Protein AF-A0A2V8RVA4-F1 (afdb_monomer_lite)

Structure (mmCIF, N/CA/C/O backbone):
data_AF-A0A2V8RVA4-F1
#
_entry.id   AF-A0A2V8RVA4-F1
#
loop_
_atom_site.group_PDB
_atom_site.id
_atom_site.type_symbol
_atom_site.label_atom_id
_atom_site.label_alt_id
_atom_site.label_comp_id
_atom_site.label_asym_id
_atom_site.label_entity_id
_atom_site.label_seq_id
_atom_site.pdbx_PDB_ins_code
_atom_site.Cartn_x
_atom_site.Cartn_y
_atom_site.Cartn_z
_atom_site.occupancy
_atom_site.B_iso_or_equiv
_atom_site.auth_seq_id
_atom_site.auth_comp_id
_atom_site.auth_asym_id
_atom_site.auth_atom_id
_atom_site.pdbx_PDB_model_num
ATOM 1 N N . MET A 1 1 ? 21.665 -0.218 0.042 1.00 41.22 1 MET A N 1
ATOM 2 C CA . MET A 1 1 ? 20.636 0.759 0.454 1.00 41.22 1 MET A CA 1
ATOM 3 C C . MET A 1 1 ? 19.620 0.810 -0.677 1.00 41.22 1 MET A C 1
ATOM 5 O O . MET A 1 1 ? 19.957 1.318 -1.734 1.00 41.22 1 MET A O 1
ATOM 9 N N . TYR A 1 2 ? 18.463 0.159 -0.534 1.00 38.94 2 TYR A N 1
ATOM 10 C CA . TYR A 1 2 ? 17.439 0.144 -1.585 1.00 38.94 2 TYR A CA 1
ATOM 11 C C . TYR A 1 2 ? 16.601 1.417 -1.450 1.00 38.94 2 TYR A C 1
ATOM 13 O O . TYR A 1 2 ? 15.851 1.553 -0.486 1.00 38.94 2 TYR A O 1
ATOM 21 N N . SER A 1 3 ? 16.775 2.371 -2.367 1.00 43.59 3 SER A N 1
ATOM 22 C CA . SER A 1 3 ? 15.861 3.508 -2.483 1.00 43.59 3 SER A CA 1
ATOM 23 C C . SER A 1 3 ? 14.631 3.013 -3.222 1.00 43.59 3 SER A C 1
ATOM 25 O O . SER A 1 3 ? 14.650 2.844 -4.437 1.00 43.59 3 SER A O 1
ATOM 27 N N . LEU A 1 4 ? 13.589 2.684 -2.473 1.00 55.47 4 LEU A N 1
ATOM 28 C CA . LEU A 1 4 ? 12.298 2.399 -3.063 1.00 55.47 4 LEU A CA 1
ATOM 29 C C . LEU A 1 4 ? 11.606 3.725 -3.379 1.00 55.47 4 LEU A C 1
ATOM 31 O O . LEU A 1 4 ? 11.164 4.435 -2.476 1.00 55.47 4 LEU A O 1
ATOM 35 N N . GLU A 1 5 ? 11.545 4.066 -4.662 1.00 61.44 5 GLU A N 1
ATOM 36 C CA . GLU A 1 5 ? 10.815 5.241 -5.124 1.00 61.44 5 GLU A CA 1
ATOM 37 C C . GLU A 1 5 ? 9.318 4.923 -5.191 1.00 61.44 5 GLU A C 1
ATOM 39 O O . GLU A 1 5 ? 8.859 4.114 -5.998 1.00 61.44 5 GLU A O 1
ATOM 44 N N . PHE A 1 6 ? 8.544 5.562 -4.313 1.00 66.00 6 PHE A N 1
ATOM 45 C CA . PHE A 1 6 ? 7.086 5.528 -4.352 1.00 66.00 6 PHE A CA 1
ATOM 46 C C . PHE A 1 6 ? 6.564 6.918 -4.627 1.00 66.00 6 PHE A C 1
ATOM 48 O O . PHE A 1 6 ? 6.934 7.881 -3.952 1.00 66.00 6 PHE A O 1
ATOM 55 N N . LYS A 1 7 ? 5.634 7.013 -5.571 1.00 69.06 7 LYS A N 1
ATOM 56 C CA . LYS A 1 7 ? 4.907 8.249 -5.812 1.00 69.06 7 LYS A CA 1
ATOM 57 C C . LYS A 1 7 ? 3.489 8.070 -5.297 1.00 69.06 7 LYS A C 1
ATOM 59 O O . LYS A 1 7 ? 2.701 7.321 -5.874 1.00 69.06 7 LYS A O 1
ATOM 64 N N . THR A 1 8 ? 3.150 8.756 -4.206 1.00 70.31 8 THR A N 1
ATOM 65 C CA . THR A 1 8 ? 1.746 8.908 -3.812 1.00 70.31 8 THR A CA 1
ATOM 66 C C . THR A 1 8 ? 1.049 9.702 -4.906 1.00 70.31 8 THR A C 1
ATOM 68 O O . THR A 1 8 ? 1.441 10.828 -5.208 1.00 70.31 8 THR A O 1
ATOM 71 N N . VAL A 1 9 ? 0.049 9.091 -5.533 1.00 71.81 9 VAL A N 1
ATOM 72 C CA . VAL A 1 9 ? -0.693 9.707 -6.639 1.00 71.81 9 VAL A CA 1
ATOM 73 C C . VAL A 1 9 ? -1.961 10.367 -6.119 1.00 71.81 9 VAL A C 1
ATOM 75 O O . VAL A 1 9 ? -2.376 11.406 -6.626 1.00 71.81 9 VAL A O 1
ATOM 78 N N . THR A 1 10 ? -2.585 9.786 -5.094 1.00 82.56 10 THR A N 1
ATOM 79 C CA . THR A 1 10 ? -3.819 10.317 -4.511 1.00 82.56 10 THR A CA 1
ATOM 80 C C . THR A 1 10 ? -3.880 9.964 -3.030 1.00 82.56 10 THR A C 1
ATOM 82 O O . THR A 1 10 ? -3.706 8.805 -2.667 1.00 82.56 10 THR A O 1
ATOM 85 N N . ASP A 1 11 ? -4.135 10.949 -2.174 1.00 83.38 11 ASP A N 1
ATOM 86 C CA . ASP A 1 11 ? -4.384 10.763 -0.741 1.00 83.38 11 ASP A CA 1
ATOM 87 C C . ASP A 1 11 ? -5.725 11.411 -0.411 1.00 83.38 11 ASP A C 1
ATOM 89 O O . ASP A 1 11 ? -5.918 12.612 -0.600 1.00 83.38 11 ASP A O 1
ATOM 93 N N . THR A 1 12 ? -6.676 10.594 0.021 1.00 82.31 12 THR A N 1
ATOM 94 C CA . THR A 1 12 ? -8.000 11.045 0.435 1.00 82.31 12 THR A CA 1
ATOM 95 C C . THR A 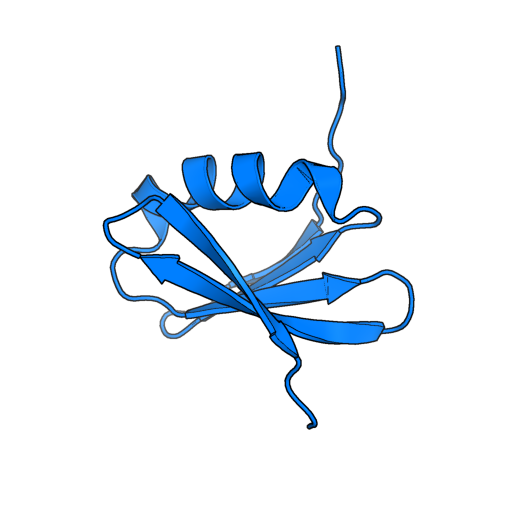1 12 ? -8.304 10.543 1.840 1.00 82.31 12 THR A C 1
ATOM 97 O O . THR A 1 12 ? -7.626 9.672 2.400 1.00 82.31 12 THR A O 1
ATOM 100 N N . LYS A 1 13 ? -9.391 11.064 2.412 1.00 82.12 13 LYS A N 1
ATOM 101 C CA . LYS A 1 13 ? -9.922 10.573 3.687 1.00 82.12 13 LYS A CA 1
ATOM 102 C C . LYS A 1 13 ? -10.336 9.093 3.628 1.00 82.12 13 LYS A C 1
ATOM 104 O O . LYS A 1 13 ? -10.320 8.432 4.658 1.00 82.12 13 LYS A O 1
ATOM 109 N N . ASP A 1 14 ? -10.680 8.579 2.444 1.00 81.00 14 ASP A N 1
ATOM 110 C CA . ASP A 1 14 ? -11.252 7.240 2.260 1.00 81.00 14 ASP A CA 1
ATOM 111 C C . ASP A 1 14 ? -10.214 6.209 1.780 1.00 81.00 14 ASP A C 1
ATOM 113 O O . ASP A 1 14 ? -10.296 5.021 2.115 1.00 81.00 14 ASP A O 1
ATOM 117 N N . PHE A 1 15 ? -9.240 6.645 0.977 1.00 81.19 15 PHE A N 1
ATOM 118 C CA . PHE A 1 15 ? -8.205 5.783 0.414 1.00 81.19 15 PHE A CA 1
ATOM 119 C C . PHE A 1 15 ? -6.912 6.523 0.059 1.00 81.19 15 PHE A C 1
ATOM 121 O O . PHE A 1 15 ? -6.918 7.727 -0.201 1.00 81.19 15 PHE A O 1
ATOM 128 N N . ILE A 1 16 ? -5.819 5.765 -0.032 1.00 82.88 16 ILE A N 1
ATOM 129 C CA . ILE A 1 16 ? -4.542 6.216 -0.595 1.00 82.88 16 ILE A CA 1
ATOM 130 C C . ILE A 1 16 ? -4.226 5.374 -1.830 1.00 82.88 16 ILE A C 1
ATOM 132 O O . ILE A 1 16 ? -4.315 4.148 -1.787 1.00 82.88 16 ILE A O 1
ATOM 136 N N . LEU A 1 17 ? -3.847 6.034 -2.921 1.00 85.06 17 LEU A N 1
ATOM 137 C CA . LEU A 1 17 ? -3.387 5.429 -4.164 1.00 85.06 17 LEU A CA 1
ATOM 138 C C . LEU A 1 17 ? -1.896 5.686 -4.352 1.00 85.06 17 LEU A C 1
ATOM 140 O O . LEU A 1 17 ? -1.433 6.833 -4.358 1.00 85.06 17 LEU A O 1
ATOM 144 N N . ILE A 1 18 ? -1.157 4.606 -4.564 1.00 83.75 18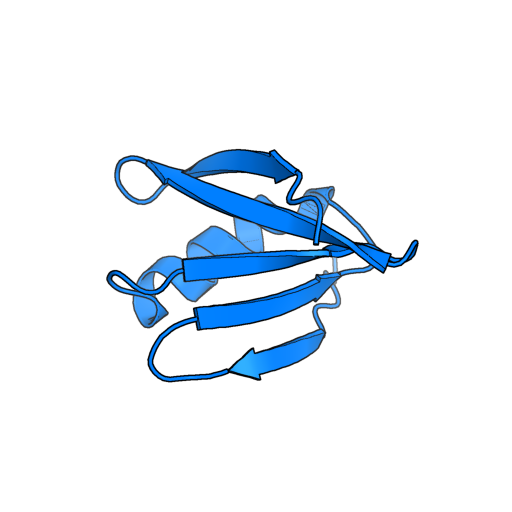 ILE A N 1
ATOM 145 C CA . ILE A 1 18 ? 0.295 4.625 -4.671 1.00 83.75 18 ILE A CA 1
ATOM 146 C C . ILE A 1 18 ? 0.685 4.031 -6.005 1.00 83.75 18 ILE A C 1
ATOM 148 O O . ILE A 1 18 ? 0.245 2.939 -6.364 1.00 83.75 18 ILE A O 1
ATOM 152 N N . ARG A 1 19 ? 1.547 4.745 -6.719 1.00 82.31 19 ARG A N 1
ATOM 153 C CA . ARG A 1 19 ? 2.236 4.210 -7.880 1.00 82.31 19 ARG A CA 1
ATOM 154 C C . ARG A 1 19 ? 3.628 3.784 -7.450 1.00 82.31 19 ARG A C 1
ATOM 156 O O . ARG A 1 19 ? 4.361 4.582 -6.860 1.00 82.31 19 ARG A O 1
ATOM 163 N N . ALA A 1 20 ? 3.970 2.538 -7.742 1.00 72.12 20 ALA A N 1
ATOM 164 C CA . ALA A 1 20 ? 5.321 2.035 -7.543 1.00 72.12 20 ALA A CA 1
ATOM 165 C C . ALA A 1 20 ? 5.771 1.259 -8.773 1.00 72.12 20 ALA A C 1
ATOM 167 O O . ALA A 1 20 ? 5.010 0.462 -9.326 1.00 72.12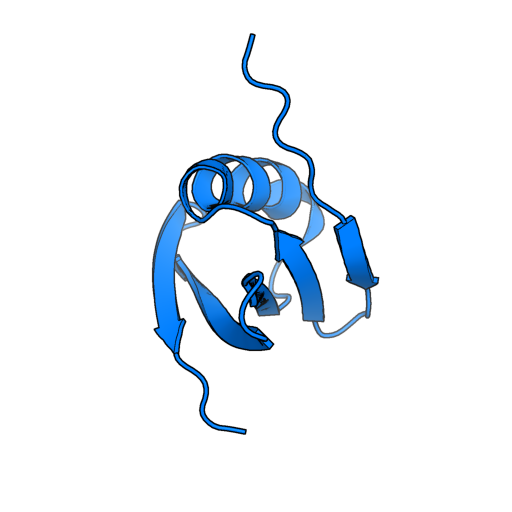 20 ALA A O 1
ATOM 168 N N . ASP A 1 21 ? 7.032 1.446 -9.143 1.00 71.25 21 ASP A N 1
ATOM 169 C CA . ASP A 1 21 ? 7.639 0.737 -10.266 1.00 71.25 21 ASP A CA 1
ATOM 170 C C . ASP A 1 21 ? 7.918 -0.742 -9.954 1.00 71.25 21 ASP A C 1
ATOM 172 O O . ASP A 1 21 ? 8.067 -1.545 -10.874 1.00 71.25 21 ASP A O 1
ATOM 176 N N . SER A 1 22 ? 7.923 -1.134 -8.670 1.00 69.50 22 SER A N 1
ATOM 177 C CA . SER A 1 22 ? 8.123 -2.521 -8.234 1.00 69.50 22 SER A CA 1
ATOM 178 C C . SER A 1 22 ? 7.207 -2.929 -7.077 1.00 69.50 22 SER A C 1
ATOM 180 O O . SER A 1 22 ? 6.927 -2.150 -6.163 1.00 69.50 22 SER A O 1
ATOM 182 N N . ARG A 1 23 ? 6.787 -4.202 -7.098 1.00 70.88 23 ARG A N 1
ATOM 183 C CA . ARG A 1 23 ? 6.004 -4.848 -6.032 1.00 70.88 23 ARG A CA 1
ATOM 184 C C . ARG A 1 23 ? 6.834 -5.165 -4.788 1.00 70.88 23 ARG A C 1
ATOM 186 O O . ARG A 1 23 ? 6.270 -5.299 -3.707 1.00 70.88 23 ARG A O 1
ATOM 193 N N . GLU A 1 24 ? 8.156 -5.260 -4.908 1.00 74.00 24 GLU A N 1
ATOM 194 C CA . GLU A 1 24 ? 9.031 -5.675 -3.800 1.00 74.00 24 GLU A CA 1
ATOM 195 C C . GLU A 1 24 ? 9.037 -4.688 -2.631 1.00 74.00 24 GLU A C 1
ATOM 197 O O . GLU A 1 24 ? 9.285 -5.067 -1.491 1.00 74.00 24 GLU A O 1
ATOM 202 N N . GLY A 1 25 ? 8.712 -3.423 -2.887 1.00 71.38 25 GLY A N 1
ATOM 203 C CA . GLY A 1 25 ? 8.654 -2.412 -1.843 1.00 71.38 25 GLY A CA 1
ATOM 204 C C . GLY A 1 25 ? 7.297 -2.196 -1.191 1.00 71.38 25 GLY A C 1
ATOM 205 O O . GLY A 1 25 ? 7.193 -1.427 -0.235 1.00 71.38 25 GLY A O 1
ATOM 206 N N . LEU A 1 26 ? 6.262 -2.886 -1.668 1.00 76.06 26 LEU A N 1
ATOM 207 C CA . LEU A 1 26 ? 4.927 -2.812 -1.082 1.00 76.06 26 LEU A CA 1
ATOM 208 C C . LEU A 1 26 ? 4.905 -3.105 0.424 1.00 76.06 26 LEU A C 1
ATOM 210 O O . LEU A 1 26 ? 4.240 -2.354 1.137 1.00 76.06 26 LEU A O 1
ATOM 214 N N . PRO A 1 27 ? 5.643 -4.103 0.955 1.00 73.75 27 PRO A N 1
ATOM 215 C CA . PRO A 1 27 ? 5.661 -4.356 2.393 1.00 73.75 27 PRO A CA 1
ATOM 216 C C . PRO A 1 27 ? 6.160 -3.149 3.196 1.00 73.75 27 PRO A C 1
ATOM 218 O O . PRO A 1 27 ? 5.581 -2.817 4.225 1.00 73.75 27 PRO A O 1
ATOM 221 N N . VAL A 1 28 ? 7.186 -2.450 2.695 1.00 73.69 28 VAL A N 1
ATOM 222 C CA . VAL A 1 28 ? 7.770 -1.266 3.348 1.00 73.69 28 VAL A CA 1
ATOM 223 C C . VAL A 1 28 ? 6.771 -0.111 3.364 1.00 73.69 28 VAL A C 1
ATOM 225 O O . VAL A 1 28 ? 6.587 0.544 4.386 1.00 73.69 28 VAL A O 1
ATOM 228 N N . VAL A 1 29 ? 6.076 0.115 2.250 1.00 73.25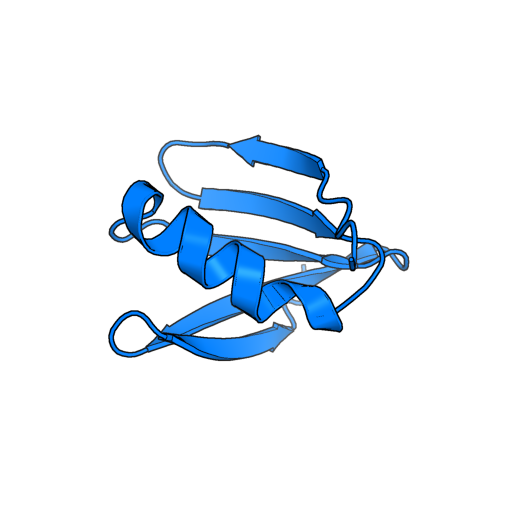 29 VAL A N 1
ATOM 229 C CA . VAL A 1 29 ? 5.026 1.139 2.143 1.00 73.25 29 VAL A CA 1
ATOM 230 C C . VAL A 1 29 ? 3.875 0.863 3.080 1.00 73.25 29 VAL A C 1
ATOM 232 O O . VAL A 1 29 ? 3.397 1.777 3.742 1.00 73.25 29 VAL A O 1
ATOM 235 N N . VAL A 1 30 ? 3.423 -0.386 3.138 1.00 75.62 30 VAL A N 1
ATOM 236 C CA . VAL A 1 30 ? 2.332 -0.788 4.022 1.00 75.62 30 VAL A CA 1
ATOM 237 C C . VAL A 1 30 ? 2.719 -0.563 5.471 1.00 75.62 30 VAL A C 1
ATOM 239 O O . VAL A 1 30 ? 1.896 -0.056 6.219 1.00 75.62 30 VAL A O 1
ATOM 242 N N . ASP A 1 31 ? 3.958 -0.863 5.856 1.00 74.75 31 ASP A N 1
ATOM 243 C CA . ASP A 1 31 ? 4.433 -0.659 7.225 1.00 74.75 31 ASP A CA 1
ATOM 244 C C . ASP A 1 31 ? 4.520 0.836 7.588 1.00 74.75 31 ASP A C 1
ATOM 246 O O . ASP A 1 31 ? 3.977 1.275 8.606 1.00 74.75 31 ASP A O 1
ATOM 250 N N . VAL A 1 32 ? 5.082 1.658 6.692 1.00 72.38 32 VAL A N 1
ATOM 251 C CA . VAL A 1 32 ? 5.146 3.123 6.849 1.00 72.38 32 VAL A CA 1
ATOM 252 C C . VAL A 1 32 ? 3.747 3.733 6.912 1.00 72.38 32 VAL A C 1
ATOM 254 O O . VAL A 1 32 ? 3.461 4.602 7.742 1.00 72.38 32 VAL A O 1
ATOM 257 N N . LEU A 1 33 ? 2.854 3.279 6.038 1.00 71.94 33 LEU A N 1
ATOM 258 C CA . LEU A 1 33 ? 1.503 3.798 5.955 1.00 71.94 33 LEU A CA 1
ATOM 259 C C . LEU A 1 33 ? 0.574 3.192 6.995 1.00 71.94 33 LEU A C 1
ATOM 261 O O . LEU A 1 33 ? -0.423 3.834 7.288 1.00 71.94 33 LEU A O 1
ATOM 265 N N . ARG A 1 34 ? 0.895 2.061 7.632 1.00 72.00 34 ARG A N 1
ATOM 266 C CA . ARG A 1 34 ? 0.106 1.479 8.732 1.00 72.00 34 ARG A CA 1
ATOM 267 C C . ARG A 1 34 ? -0.176 2.513 9.812 1.00 72.00 34 ARG A C 1
ATOM 269 O O . ARG A 1 34 ? -1.314 2.672 10.242 1.00 72.00 34 ARG A O 1
ATOM 276 N N . ASN A 1 35 ? 0.859 3.258 10.196 1.00 68.19 35 ASN A N 1
ATOM 277 C CA . ASN A 1 35 ? 0.764 4.296 11.221 1.00 68.19 35 ASN A CA 1
ATOM 278 C C . ASN A 1 35 ? -0.086 5.497 10.781 1.00 68.19 35 ASN A C 1
ATOM 280 O O . ASN A 1 35 ? -0.608 6.218 11.624 1.00 68.19 35 ASN A O 1
ATOM 284 N N . ARG A 1 36 ? -0.242 5.719 9.470 1.00 67.25 36 ARG A N 1
ATOM 285 C CA . ARG A 1 36 ? -1.046 6.816 8.912 1.00 67.25 36 ARG A CA 1
ATOM 286 C C . ARG A 1 36 ? -2.445 6.391 8.470 1.00 67.25 36 ARG A C 1
ATOM 288 O O . ARG A 1 36 ? -3.339 7.231 8.446 1.00 67.25 36 ARG A O 1
ATOM 295 N N . LEU A 1 37 ? -2.644 5.146 8.051 1.00 67.00 37 LEU A N 1
ATOM 296 C CA . LEU A 1 37 ? -3.830 4.701 7.323 1.00 67.00 37 LEU A CA 1
ATOM 297 C C . LEU A 1 37 ? -5.028 4.474 8.238 1.00 67.00 37 LEU A C 1
ATOM 299 O O . LEU A 1 37 ? -6.141 4.781 7.822 1.00 67.00 37 LEU A O 1
ATOM 303 N N . GLY A 1 38 ? -4.837 3.975 9.462 1.00 72.00 38 GLY A N 1
ATOM 304 C CA . GLY A 1 38 ? -5.970 3.503 10.264 1.00 72.00 38 GLY A CA 1
ATOM 305 C C . GLY A 1 38 ? -6.799 2.486 9.462 1.00 72.00 38 GLY A C 1
ATOM 306 O O . GLY A 1 38 ? -6.241 1.518 8.955 1.00 72.00 38 GLY A O 1
ATOM 307 N N . ASN A 1 39 ? -8.100 2.751 9.278 1.00 71.31 39 ASN A N 1
ATOM 308 C CA . ASN A 1 39 ? -9.024 1.923 8.479 1.00 71.31 39 ASN A CA 1
ATOM 309 C C . ASN A 1 39 ? -9.131 2.329 6.992 1.00 71.31 39 ASN A C 1
ATOM 311 O O . ASN A 1 39 ? -10.054 1.899 6.297 1.00 71.31 39 ASN A O 1
ATOM 315 N N . ARG A 1 40 ? -8.244 3.192 6.488 1.00 78.88 40 ARG A N 1
ATOM 316 C CA . ARG A 1 40 ? -8.286 3.627 5.084 1.00 78.88 40 ARG A CA 1
ATOM 317 C C . ARG A 1 40 ? -7.864 2.504 4.141 1.00 78.88 40 ARG A C 1
ATOM 319 O O . ARG A 1 40 ? -6.967 1.720 4.446 1.00 78.88 40 ARG A O 1
ATOM 326 N N . ARG A 1 41 ? -8.483 2.466 2.958 1.00 82.06 41 ARG A N 1
ATOM 327 C CA . ARG A 1 41 ? -8.127 1.502 1.906 1.00 82.06 41 ARG A CA 1
ATOM 328 C C . ARG A 1 41 ? -6.844 1.927 1.209 1.00 82.06 41 ARG A C 1
ATOM 330 O O . ARG A 1 41 ? -6.645 3.109 0.931 1.00 82.06 41 ARG A O 1
ATOM 337 N N . LEU A 1 42 ? -5.995 0.959 0.898 1.00 83.50 42 LEU A N 1
ATOM 338 C CA . LEU A 1 42 ? -4.734 1.204 0.222 1.00 83.50 42 LEU A CA 1
ATOM 339 C C . LEU A 1 42 ? -4.764 0.563 -1.161 1.00 83.50 42 LEU A C 1
ATOM 341 O O . LEU A 1 42 ? -5.034 -0.628 -1.297 1.00 83.50 42 LEU A O 1
ATOM 345 N N . PHE A 1 43 ? -4.484 1.361 -2.180 1.00 85.50 43 PHE A N 1
ATOM 346 C CA . PHE A 1 43 ? -4.448 0.927 -3.565 1.00 85.50 43 PHE A CA 1
ATOM 347 C C . PHE A 1 43 ? -3.055 1.103 -4.145 1.00 85.50 43 PHE A C 1
ATOM 349 O O . PHE A 1 43 ? -2.348 2.073 -3.862 1.00 85.50 43 PHE A O 1
ATOM 356 N N . TYR A 1 44 ? -2.700 0.158 -4.996 1.00 84.38 44 TYR A N 1
ATOM 357 C CA . TYR A 1 44 ? -1.447 0.091 -5.711 1.00 84.38 44 TYR A CA 1
ATOM 358 C C . TYR A 1 44 ? -1.723 0.045 -7.210 1.00 84.38 44 TYR A C 1
ATOM 360 O O . TYR A 1 44 ? -2.529 -0.768 -7.658 1.00 84.38 44 TYR A O 1
ATOM 368 N N . ILE A 1 45 ? -1.052 0.907 -7.970 1.00 84.75 45 ILE A N 1
ATOM 369 C CA . ILE A 1 45 ? -0.974 0.817 -9.430 1.00 84.75 45 ILE A CA 1
ATOM 370 C C . ILE A 1 45 ? 0.469 0.518 -9.810 1.00 84.75 45 ILE A C 1
ATOM 372 O O . ILE A 1 45 ? 1.383 1.258 -9.426 1.00 84.75 45 ILE A O 1
ATOM 376 N N . ASP A 1 46 ? 0.663 -0.555 -10.571 1.00 81.38 46 ASP A N 1
ATOM 377 C CA . ASP A 1 46 ? 1.973 -0.882 -11.123 1.00 81.38 46 ASP A CA 1
ATOM 378 C C . ASP A 1 46 ? 2.291 -0.087 -12.400 1.00 81.38 46 ASP A C 1
ATOM 380 O O . ASP A 1 46 ? 1.490 0.701 -12.911 1.00 81.38 46 ASP A O 1
ATOM 384 N N . SER A 1 47 ? 3.509 -0.252 -12.916 1.00 75.50 47 SER A N 1
ATOM 385 C CA . SER A 1 47 ? 3.987 0.463 -14.104 1.00 75.50 47 SER A CA 1
ATOM 386 C C . SER A 1 47 ? 3.200 0.147 -15.381 1.00 75.50 47 SER A C 1
ATOM 388 O O . SER A 1 47 ? 3.248 0.942 -16.322 1.00 75.50 47 SER A O 1
ATOM 390 N N . ARG A 1 48 ? 2.444 -0.958 -15.413 1.00 79.69 48 ARG A N 1
ATOM 391 C CA . ARG A 1 48 ? 1.566 -1.345 -16.529 1.00 79.69 48 ARG A CA 1
ATOM 392 C C . ARG A 1 48 ? 0.171 -0.736 -16.412 1.00 79.69 48 ARG A C 1
ATOM 394 O O . ARG A 1 48 ? -0.608 -0.832 -17.355 1.00 79.69 48 ARG A O 1
ATOM 401 N N . GLY A 1 49 ? -0.123 -0.072 -15.294 1.00 78.94 49 GLY A N 1
ATOM 402 C CA . GLY A 1 49 ? -1.434 0.502 -15.014 1.00 78.94 49 GLY A CA 1
ATOM 403 C C . GLY A 1 49 ? -2.397 -0.477 -14.348 1.00 78.94 49 GLY A C 1
ATOM 404 O O . GLY A 1 49 ? -3.563 -0.128 -14.175 1.00 78.94 49 GLY A O 1
ATOM 405 N N . ASP A 1 50 ? -1.941 -1.669 -13.951 1.00 83.38 50 ASP A N 1
ATOM 406 C CA . ASP A 1 50 ? -2.791 -2.633 -13.259 1.00 83.38 50 ASP A CA 1
ATOM 407 C C . ASP A 1 50 ? -3.067 -2.157 -11.826 1.00 83.38 50 ASP A C 1
ATOM 409 O O . ASP A 1 50 ? -2.143 -1.917 -11.041 1.00 83.38 50 ASP A O 1
ATOM 413 N N . LEU A 1 51 ? -4.353 -2.026 -11.484 1.00 84.25 51 LEU A N 1
ATOM 414 C CA . LEU A 1 51 ? -4.809 -1.636 -10.151 1.00 84.25 51 LEU A CA 1
ATOM 415 C C . LEU A 1 51 ? -4.993 -2.871 -9.260 1.00 84.25 51 LEU A C 1
ATOM 417 O O . LEU A 1 51 ? -5.735 -3.801 -9.583 1.00 84.25 51 LEU A O 1
ATOM 421 N N . ALA A 1 52 ? -4.397 -2.835 -8.074 1.00 84.88 52 ALA A N 1
ATOM 422 C CA . ALA A 1 52 ? -4.635 -3.800 -7.014 1.00 84.88 52 ALA A CA 1
ATOM 423 C C . ALA A 1 52 ? -4.941 -3.100 -5.687 1.00 84.88 52 ALA A C 1
ATOM 425 O O . ALA A 1 52 ? -4.381 -2.056 -5.355 1.00 84.88 52 ALA A O 1
ATOM 426 N N . GLU A 1 53 ? -5.833 -3.692 -4.904 1.00 86.44 53 GLU A N 1
ATOM 427 C CA . GLU A 1 53 ? -6.063 -3.294 -3.521 1.00 86.44 53 GLU A CA 1
ATOM 428 C C . GLU A 1 53 ? -5.089 -4.053 -2.622 1.00 86.44 53 GLU A C 1
ATOM 430 O O . GLU A 1 53 ? -4.977 -5.279 -2.694 1.00 86.44 53 GLU A O 1
ATOM 435 N N . ILE A 1 54 ? -4.380 -3.328 -1.766 1.00 84.19 54 ILE A N 1
ATOM 436 C CA . ILE A 1 54 ? -3.517 -3.929 -0.762 1.00 84.19 54 ILE A CA 1
ATOM 437 C C . ILE A 1 54 ? -4.379 -4.357 0.422 1.00 84.19 54 ILE A C 1
ATOM 439 O O . ILE A 1 54 ? -5.025 -3.535 1.076 1.00 84.19 54 ILE A O 1
ATOM 443 N N . LYS A 1 55 ? -4.356 -5.655 0.722 1.00 82.50 55 LYS A N 1
ATOM 444 C CA . LYS A 1 55 ? -4.999 -6.214 1.908 1.00 82.50 55 LYS A CA 1
ATOM 445 C C . LYS A 1 55 ? -4.046 -6.110 3.086 1.00 82.50 55 LYS A C 1
ATOM 447 O O . LYS A 1 55 ? -2.897 -6.549 3.015 1.00 82.50 55 LYS A O 1
ATOM 452 N N . ILE A 1 56 ? -4.542 -5.541 4.177 1.00 74.81 56 ILE A N 1
ATOM 453 C CA . ILE A 1 56 ? -3.827 -5.455 5.447 1.00 74.81 56 ILE A CA 1
ATOM 454 C C . ILE A 1 56 ? -4.599 -6.316 6.447 1.00 74.81 56 ILE A C 1
ATOM 456 O O . ILE A 1 56 ? -5.758 -6.028 6.734 1.00 74.81 56 ILE A O 1
ATOM 460 N N . ALA A 1 57 ? -3.976 -7.378 6.954 1.00 71.94 57 ALA A N 1
ATOM 461 C CA . ALA A 1 57 ? -4.541 -8.236 7.996 1.00 71.94 57 ALA A CA 1
ATOM 462 C C . ALA A 1 57 ? -3.729 -8.041 9.275 1.00 71.94 57 ALA A C 1
ATOM 464 O O . ALA A 1 57 ? -2.503 -8.122 9.238 1.00 71.94 57 ALA A O 1
ATOM 465 N N . GLU A 1 58 ? -4.396 -7.728 10.390 1.00 72.06 58 GLU A N 1
ATOM 466 C CA . GLU A 1 58 ? -3.748 -7.516 11.698 1.00 72.06 58 GLU A CA 1
ATOM 467 C C . GLU A 1 58 ? -2.561 -6.529 11.649 1.00 72.06 58 GLU A C 1
ATOM 469 O O . GLU A 1 58 ? -1.542 -6.691 12.319 1.00 72.06 58 GLU A O 1
ATOM 474 N N . GLY A 1 59 ? -2.669 -5.501 10.800 1.00 64.62 59 GLY A N 1
ATOM 475 C CA . GLY A 1 59 ? -1.612 -4.504 10.624 1.00 64.62 59 GLY A CA 1
ATOM 476 C C . GLY A 1 59 ? -0.383 -4.996 9.849 1.00 64.62 59 GLY A C 1
ATOM 477 O O . GLY A 1 59 ? 0.661 -4.349 9.912 1.00 64.62 59 GLY A O 1
ATOM 478 N N . LYS A 1 60 ? -0.483 -6.113 9.123 1.00 70.94 60 LYS A N 1
ATOM 479 C CA . LYS A 1 60 ? 0.563 -6.639 8.239 1.00 70.94 60 LYS A CA 1
ATOM 480 C C . LYS A 1 60 ? 0.071 -6.709 6.800 1.00 70.94 60 LYS A C 1
ATOM 482 O O . LYS A 1 60 ? -1.118 -6.902 6.551 1.00 70.94 60 LYS A O 1
ATOM 487 N N . PHE A 1 61 ? 0.995 -6.578 5.851 1.00 76.62 61 PHE A N 1
ATOM 488 C CA . PHE A 1 61 ? 0.708 -6.844 4.444 1.00 76.62 61 PHE A CA 1
ATOM 489 C C . PHE A 1 61 ? 0.255 -8.299 4.281 1.00 76.62 61 PHE A C 1
ATOM 491 O O . PHE A 1 61 ? 1.027 -9.223 4.528 1.00 76.62 61 PHE A O 1
ATOM 498 N N . ALA A 1 62 ? -1.004 -8.486 3.891 1.00 78.00 62 ALA A N 1
ATOM 499 C CA . ALA A 1 62 ? -1.611 -9.798 3.689 1.00 78.00 62 ALA A CA 1
ATOM 500 C C . ALA A 1 62 ? -1.576 -10.231 2.219 1.00 78.00 62 ALA A C 1
ATOM 502 O O . ALA A 1 62 ? -1.674 -11.417 1.921 1.00 78.00 62 ALA A O 1
ATOM 503 N N . GLY A 1 63 ? -1.429 -9.277 1.298 1.00 82.12 63 GLY A N 1
ATOM 504 C CA . GLY A 1 63 ? -1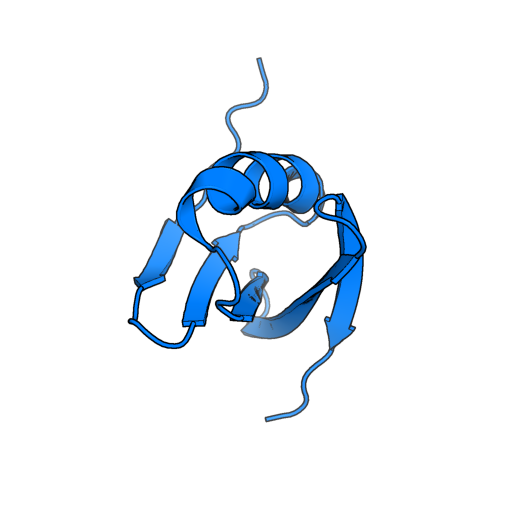.358 -9.547 -0.130 1.00 82.12 63 GLY A CA 1
ATOM 505 C C . GLY A 1 63 ? -1.983 -8.446 -0.976 1.00 82.12 63 GLY A C 1
ATOM 506 O O . GLY A 1 63 ? -2.342 -7.370 -0.489 1.00 82.12 63 GLY A O 1
ATOM 507 N N . LEU A 1 64 ? -2.109 -8.743 -2.267 1.00 83.88 64 LEU A N 1
ATOM 508 C CA . LEU A 1 64 ? -2.767 -7.902 -3.259 1.00 83.88 64 LEU A CA 1
ATOM 509 C C . LEU A 1 64 ? -4.003 -8.619 -3.790 1.00 83.88 64 LEU A C 1
ATOM 511 O O . LEU A 1 64 ? -3.909 -9.774 -4.202 1.00 83.88 64 LEU A O 1
ATOM 515 N N . GLU A 1 65 ? -5.124 -7.911 -3.857 1.00 80.62 65 GLU A N 1
ATOM 516 C CA . GLU A 1 65 ? -6.282 -8.348 -4.629 1.00 80.62 65 GLU A CA 1
ATOM 517 C C . GLU A 1 65 ? -6.378 -7.508 -5.907 1.00 80.62 65 GLU A C 1
ATOM 519 O O . GLU A 1 65 ? -6.538 -6.285 -5.818 1.00 80.62 65 GLU A O 1
ATOM 524 N N . PRO A 1 66 ? -6.259 -8.116 -7.102 1.00 79.44 66 PRO A N 1
ATOM 525 C CA . PRO A 1 66 ? -6.419 -7.381 -8.347 1.00 79.44 66 PRO A CA 1
ATOM 526 C C . PRO A 1 66 ? -7.838 -6.817 -8.424 1.00 79.44 66 PRO A C 1
ATOM 528 O O . PRO A 1 66 ? -8.820 -7.542 -8.256 1.00 79.44 66 PRO A O 1
ATOM 531 N N . ARG A 1 67 ? -7.952 -5.518 -8.704 1.00 76.38 67 ARG A N 1
ATOM 532 C CA . ARG A 1 67 ? -9.239 -4.888 -8.978 1.00 76.38 67 ARG A CA 1
ATOM 533 C C . ARG A 1 67 ? -9.391 -4.710 -10.475 1.00 76.38 67 ARG A C 1
ATOM 535 O O . ARG A 1 67 ? -8.647 -3.958 -11.094 1.00 76.38 67 ARG A O 1
ATOM 542 N N . LYS A 1 68 ? -10.407 -5.357 -11.042 1.00 58.91 68 LYS A N 1
ATOM 543 C CA . LYS A 1 68 ? -10.930 -4.944 -12.343 1.00 58.91 68 LYS A CA 1
ATOM 544 C C . LYS A 1 68 ? -11.778 -3.695 -12.116 1.00 58.91 68 LYS A C 1
ATOM 546 O O . LYS A 1 68 ? -12.705 -3.736 -11.307 1.00 58.91 68 LYS A O 1
ATOM 551 N N . ILE A 1 69 ? -11.389 -2.600 -12.758 1.00 58.25 69 ILE A N 1
ATOM 552 C CA . ILE A 1 69 ? -12.191 -1.380 -12.878 1.00 58.25 69 ILE A CA 1
ATOM 553 C C . ILE A 1 69 ? -13.033 -1.505 -14.142 1.00 58.25 69 ILE A C 1
ATOM 555 O O . ILE A 1 69 ? -12.484 -2.041 -15.133 1.00 58.25 69 ILE A O 1
#

Sequence (69 aa):
MYSLEFKTVTDTKD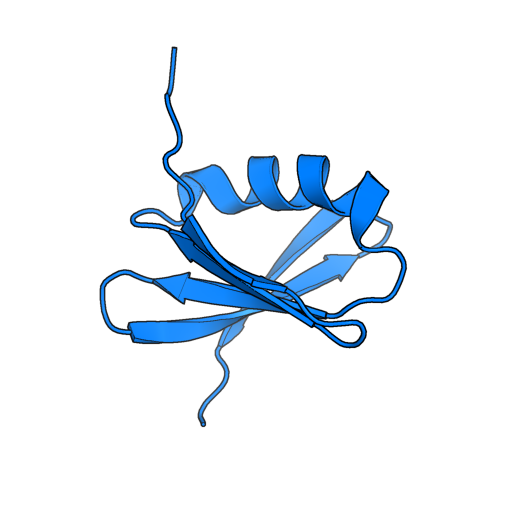FILIRADSREGLPVVVDVLRNRLGNRRLFYIDSRGDLAEIKIAEGKFAGLEPRKI

Foldseek 3Di:
DDDFDKDFPDDDPAETEIEGQDPVCVQVVLLVCLVVQPPHWYWYQYPVRWIWTFDADPSGGPDTDTDDD

Secondary structure (DSSP, 8-state):
-----EEEEEE-SSEEEEEES-GGGHHHHHHHHHHHHTT-EEEEE-TT--EEEEEEETTEEEEEEEPP-

pLDDT: mean 74.37, std 10.02, range [38.94, 86.44]

Radius of gyration: 11.2 Å; chains: 1; bounding box: 33×21×28 Å